Protein AF-A0AAD5QYM1-F1 (afdb_monomer)

Foldseek 3Di:
DDQDKDKDWDWDQDLLATKIKMKIWRDPPDDDVVNCVPPVPQEDEAEDEDPAVQPVVVLVVVQVVVRVVVQVVCVVVVHDDHTYMYMYIGGDPHDDDDPVVVPPVSHDPDDDSPPD

Secondary structure (DSSP, 8-state):
-----EEEEEEEEETTEEEEEEEEES--SS--TTHHHHTGGGEEEEEE--SSTT-HHHHHHHHHHHHHHHHHHHHHHT----EEEEEEEEETTSSPPPHHHHTTS----S------

Mean predicted aligned error: 9.08 Å

Solvent-accessible surface area (backbone atoms only — not comparable to full-atom values): 7218 Å² total; per-residue (Å²): 132,89,77,62,71,46,77,51,78,49,77,44,75,54,95,44,27,63,29,42,36,35,41,34,26,69,75,82,85,76,73,48,82,70,60,54,68,84,55,54,93,42,53,45,80,44,82,43,77,60,92,60,49,66,52,54,67,59,56,50,53,51,44,52,52,51,51,53,54,51,54,56,48,36,65,74,70,68,51,78,86,62,48,56,37,37,36,38,52,35,65,62,90,47,50,89,77,56,70,78,58,68,74,60,78,62,61,57,93,75,78,78,86,76,88,124

Nearest PDB structures (foldseek):
  7ksl-assembly1_F  TM=2.922E-01  e=2.169E+00  Homo sapiens
  8ovg-assembly1_C  TM=2.808E-01  e=3.925E+00  Homo sapiens
  8oka-assembly1_A  TM=2.991E-01  e=8.659E+00  Homo sapiens

InterPro domains:
  IPR019363 Lipid droplet-associated hydrolase [PF10230] (43-110)

Sequence (116 aa):
MLYEINRRVDWVLVGGRWTRVSVIGTDLFNETLDEIRDNIGNRVVILMIPGNPGNDGFYADFGQKILKCLLLRDERVGNRKRHYLFYTVSHLNHVVLPNELKNSGKHRHYGEFLLT

Structure (mmCIF, N/CA/C/O backbone):
data_AF-A0AAD5QYM1-F1
#
_entry.id   AF-A0AAD5QYM1-F1
#
loop_
_atom_site.group_PDB
_atom_site.id
_atom_site.type_symbol
_atom_site.label_atom_id
_atom_site.label_alt_id
_atom_site.label_comp_id
_atom_site.label_asym_id
_atom_site.label_entity_id
_atom_site.label_seq_id
_atom_site.pdbx_PDB_ins_code
_atom_site.Cartn_x
_atom_site.Cartn_y
_atom_site.Cartn_z
_atom_site.occupancy
_atom_site.B_iso_or_equiv
_atom_site.auth_seq_id
_atom_site.auth_comp_id
_atom_site.auth_asym_id
_atom_site.auth_atom_id
_atom_site.pdbx_PDB_model_num
ATOM 1 N N . MET A 1 1 ? -5.184 9.314 21.637 1.00 55.84 1 MET A N 1
ATOM 2 C CA . MET A 1 1 ? -3.821 8.749 21.793 1.00 55.84 1 MET A CA 1
ATOM 3 C C . MET A 1 1 ? -3.007 9.151 20.555 1.00 55.84 1 MET A C 1
ATOM 5 O O . MET A 1 1 ? -3.626 9.336 19.513 1.00 55.84 1 MET A O 1
ATOM 9 N N . LEU A 1 2 ? -1.686 9.383 20.616 1.00 66.00 2 LEU A N 1
ATOM 10 C CA . LEU A 1 2 ? -0.909 9.642 19.387 1.00 66.00 2 LEU A CA 1
ATOM 11 C C . LEU A 1 2 ? -0.594 8.298 18.724 1.00 66.00 2 LEU A C 1
ATOM 13 O O . LEU A 1 2 ? 0.193 7.521 19.251 1.00 66.00 2 LEU A O 1
ATOM 17 N N . TYR A 1 3 ? -1.250 8.015 17.600 1.00 74.38 3 TYR A N 1
ATOM 18 C CA . TYR A 1 3 ? -0.940 6.847 16.784 1.00 74.38 3 TYR A CA 1
ATOM 19 C C . TYR A 1 3 ? 0.355 7.087 16.021 1.00 74.38 3 TYR A C 1
ATOM 21 O O . TYR A 1 3 ? 0.422 7.984 15.175 1.00 74.38 3 TYR A O 1
ATOM 29 N N . GLU A 1 4 ? 1.366 6.274 16.297 1.00 84.88 4 GLU A N 1
ATOM 30 C CA . GLU A 1 4 ? 2.554 6.216 15.461 1.00 84.88 4 GLU A CA 1
ATOM 31 C C . GLU A 1 4 ? 2.199 5.448 14.187 1.00 84.88 4 GLU A C 1
ATOM 33 O O . GLU A 1 4 ? 1.879 4.265 14.230 1.00 84.88 4 GLU A O 1
ATOM 38 N N . ILE A 1 5 ? 2.157 6.148 13.054 1.00 88.19 5 ILE A N 1
ATOM 39 C CA . ILE A 1 5 ? 1.854 5.548 11.755 1.00 88.19 5 ILE A CA 1
ATOM 40 C C . ILE A 1 5 ? 3.148 5.499 10.967 1.00 88.19 5 ILE A C 1
ATOM 42 O O . ILE A 1 5 ? 3.680 6.529 10.551 1.00 88.19 5 ILE A O 1
ATOM 46 N N . ASN A 1 6 ? 3.613 4.282 10.741 1.00 90.06 6 ASN A N 1
ATOM 47 C CA . ASN A 1 6 ? 4.844 3.999 10.040 1.00 90.06 6 ASN A CA 1
ATOM 48 C C . ASN A 1 6 ? 4.569 3.652 8.582 1.00 90.06 6 ASN A C 1
ATOM 50 O O . ASN A 1 6 ? 3.446 3.321 8.194 1.00 90.06 6 ASN A O 1
ATOM 54 N N . ARG A 1 7 ? 5.617 3.744 7.765 1.00 89.88 7 ARG A N 1
ATOM 55 C CA . ARG A 1 7 ? 5.593 3.388 6.350 1.00 89.88 7 ARG A CA 1
ATOM 56 C C . ARG A 1 7 ? 6.744 2.439 6.047 1.00 89.88 7 ARG A C 1
ATOM 58 O O . ARG A 1 7 ? 7.890 2.756 6.346 1.00 89.88 7 ARG A O 1
ATOM 65 N N . ARG A 1 8 ? 6.441 1.330 5.377 1.00 89.31 8 ARG A N 1
ATOM 66 C CA . ARG A 1 8 ? 7.423 0.402 4.807 1.00 89.31 8 ARG A CA 1
ATOM 67 C C . ARG A 1 8 ? 7.252 0.344 3.292 1.00 89.31 8 ARG A C 1
ATOM 69 O O . ARG A 1 8 ? 6.145 0.507 2.769 1.00 89.31 8 ARG A O 1
ATOM 76 N N . VAL A 1 9 ? 8.359 0.179 2.581 1.00 87.94 9 VAL A N 1
ATOM 77 C CA . VAL A 1 9 ? 8.392 0.045 1.124 1.00 87.94 9 VAL A CA 1
ATOM 78 C C . VAL A 1 9 ? 9.187 -1.205 0.805 1.00 87.94 9 VAL A C 1
ATOM 80 O O . VAL A 1 9 ? 10.374 -1.268 1.104 1.00 87.94 9 VAL A O 1
ATOM 83 N N . ASP A 1 10 ? 8.526 -2.154 0.162 1.00 87.38 10 ASP A N 1
ATOM 84 C CA . ASP A 1 10 ? 9.091 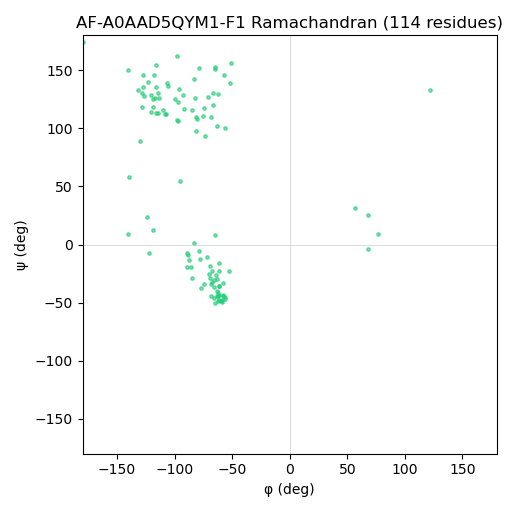-3.427 -0.247 1.00 87.38 10 ASP A CA 1
ATOM 85 C C . ASP A 1 10 ? 9.085 -3.525 -1.780 1.00 87.38 10 ASP A C 1
ATOM 87 O O . ASP A 1 10 ? 8.269 -2.909 -2.476 1.00 87.38 10 ASP A O 1
ATOM 91 N N . TRP A 1 11 ? 10.001 -4.323 -2.318 1.00 86.06 11 TRP A N 1
ATOM 92 C CA . TRP A 1 11 ? 9.997 -4.725 -3.720 1.00 86.06 11 TRP A CA 1
ATOM 93 C C . TRP A 1 11 ? 9.729 -6.218 -3.792 1.00 86.06 11 TRP A C 1
ATOM 95 O O . TRP A 1 11 ? 10.423 -7.010 -3.158 1.00 86.06 11 TRP A O 1
ATOM 105 N N . VAL A 1 12 ? 8.723 -6.604 -4.571 1.00 85.75 12 VAL A N 1
ATOM 106 C CA . VAL A 1 12 ? 8.299 -8.000 -4.715 1.00 85.75 12 VAL A CA 1
ATOM 107 C C . VAL A 1 12 ? 8.243 -8.392 -6.185 1.00 85.75 12 VAL A C 1
ATOM 109 O O . VAL A 1 12 ? 7.927 -7.569 -7.044 1.00 85.75 12 VAL A O 1
ATOM 112 N N . LEU A 1 13 ? 8.564 -9.647 -6.494 1.00 82.88 13 LEU A N 1
ATOM 113 C CA . LEU A 1 13 ? 8.414 -10.187 -7.843 1.00 82.88 13 LEU A CA 1
ATOM 114 C C . LEU A 1 13 ? 6.977 -10.672 -8.036 1.00 82.88 13 LEU A C 1
ATOM 116 O O . LEU A 1 13 ? 6.555 -11.634 -7.404 1.00 82.88 13 LEU A O 1
ATOM 120 N N . VAL A 1 14 ? 6.250 -10.034 -8.950 1.00 79.06 14 VAL A N 1
ATOM 121 C CA . VAL A 1 14 ? 4.901 -10.435 -9.368 1.00 79.06 14 VAL A CA 1
ATOM 122 C C . VAL A 1 14 ? 4.970 -10.763 -10.853 1.00 79.06 14 VAL A C 1
ATOM 124 O O . VAL A 1 14 ? 5.364 -9.914 -11.650 1.00 79.06 14 VAL A O 1
ATOM 127 N N . GLY A 1 15 ? 4.680 -12.008 -11.238 1.00 76.06 15 GLY A N 1
ATOM 128 C CA . GLY A 1 15 ? 4.760 -12.436 -12.644 1.00 76.06 15 GLY A CA 1
ATOM 129 C C . GLY A 1 15 ? 6.139 -12.215 -13.294 1.00 76.06 15 GLY A C 1
ATOM 130 O O . GLY A 1 15 ? 6.225 -11.900 -14.477 1.00 76.06 15 GLY A O 1
ATOM 131 N N . GLY A 1 16 ? 7.231 -12.301 -12.520 1.00 77.19 16 GLY A N 1
ATOM 132 C CA . GLY A 1 16 ? 8.598 -12.034 -13.003 1.00 77.19 16 GLY A CA 1
ATOM 133 C C . GLY A 1 16 ? 8.951 -10.548 -13.164 1.00 77.19 16 GLY A C 1
ATOM 134 O O . GLY A 1 16 ? 10.004 -10.210 -13.709 1.00 77.19 16 GLY A O 1
ATOM 135 N N . ARG A 1 17 ? 8.090 -9.642 -12.692 1.00 77.69 17 ARG A N 1
ATOM 136 C CA . ARG A 1 17 ? 8.314 -8.195 -12.709 1.00 77.69 17 ARG A CA 1
ATOM 137 C C . ARG A 1 17 ? 8.432 -7.672 -11.289 1.00 77.69 17 ARG A C 1
ATOM 139 O O . ARG A 1 17 ? 7.578 -7.944 -10.446 1.00 77.69 17 ARG A O 1
ATOM 146 N N . TRP A 1 18 ? 9.482 -6.898 -11.031 1.00 83.00 18 TRP A N 1
ATOM 147 C CA . TRP A 1 18 ? 9.587 -6.181 -9.771 1.00 83.00 18 TRP A CA 1
ATOM 148 C C . TRP A 1 18 ? 8.422 -5.201 -9.671 1.00 83.00 18 TRP A C 1
ATOM 150 O O . TRP A 1 18 ? 8.120 -4.462 -10.602 1.00 83.00 18 TRP A O 1
ATOM 160 N N . THR A 1 19 ? 7.729 -5.244 -8.551 1.00 83.38 19 THR A N 1
ATOM 161 C CA . THR A 1 19 ? 6.597 -4.385 -8.245 1.00 83.38 19 THR A CA 1
ATOM 162 C C . THR A 1 19 ? 6.892 -3.747 -6.906 1.00 83.38 19 THR A C 1
ATOM 164 O O . THR A 1 19 ? 7.250 -4.433 -5.946 1.00 83.38 19 THR A O 1
ATOM 167 N N . ARG A 1 20 ? 6.793 -2.421 -6.861 1.00 86.12 20 ARG A N 1
ATOM 168 C CA . ARG A 1 20 ? 6.989 -1.676 -5.625 1.00 86.12 20 ARG A CA 1
ATOM 169 C C . ARG A 1 20 ? 5.687 -1.707 -4.846 1.00 86.12 20 ARG A C 1
ATOM 171 O O . ARG A 1 20 ? 4.646 -1.317 -5.374 1.00 86.12 20 ARG A O 1
ATOM 178 N N . VAL A 1 21 ? 5.759 -2.134 -3.597 1.00 88.38 21 VAL A N 1
ATOM 179 C CA . VAL A 1 21 ? 4.626 -2.161 -2.678 1.00 88.38 21 VAL A CA 1
ATOM 180 C C . VAL A 1 21 ? 4.969 -1.267 -1.502 1.00 88.38 21 VAL A C 1
ATOM 182 O O . VAL A 1 21 ? 6.008 -1.435 -0.872 1.00 88.38 21 VAL A O 1
ATOM 185 N N . SER A 1 22 ? 4.119 -0.292 -1.202 1.00 89.44 22 SER A N 1
ATOM 186 C CA . SER A 1 22 ? 4.219 0.459 0.045 1.00 89.44 22 SER A CA 1
ATOM 187 C C . SER A 1 22 ? 3.101 0.041 0.973 1.00 89.44 22 SER A C 1
ATOM 189 O O . SER A 1 22 ? 1.966 -0.089 0.532 1.00 89.44 22 SER A O 1
ATOM 191 N N . VAL A 1 23 ? 3.413 -0.113 2.252 1.00 91.06 23 VAL A N 1
ATOM 192 C CA . VAL A 1 23 ? 2.434 -0.339 3.309 1.00 91.06 23 VAL A CA 1
ATOM 193 C C . VAL A 1 23 ? 2.569 0.742 4.375 1.00 91.06 23 VAL A C 1
ATOM 195 O O . VAL A 1 23 ? 3.677 1.167 4.708 1.00 91.06 23 VAL A O 1
ATOM 198 N N . ILE A 1 24 ? 1.436 1.215 4.885 1.00 92.31 24 ILE A N 1
ATOM 199 C CA . ILE A 1 24 ? 1.338 2.210 5.953 1.00 92.31 24 ILE A CA 1
ATOM 200 C C . ILE A 1 24 ? 0.423 1.639 7.042 1.00 92.31 24 ILE A C 1
ATOM 202 O O . ILE A 1 24 ? -0.622 1.072 6.722 1.00 92.31 24 ILE A O 1
ATOM 206 N N . GLY A 1 25 ? 0.809 1.767 8.313 1.00 90.50 25 GLY A N 1
ATOM 207 C CA . GLY A 1 25 ? 0.079 1.183 9.446 1.00 90.50 25 GLY A CA 1
ATOM 208 C C . GLY A 1 25 ? 0.729 1.491 10.796 1.00 90.50 25 GLY A C 1
ATOM 209 O O . GLY A 1 25 ? 1.800 2.093 10.841 1.00 90.50 25 GLY A O 1
ATOM 210 N N . THR A 1 26 ? 0.081 1.097 11.897 1.00 81.81 26 THR A N 1
ATOM 211 C CA . THR A 1 26 ? 0.558 1.388 13.265 1.00 81.81 26 THR A CA 1
ATOM 212 C C . THR A 1 26 ? 1.559 0.374 13.820 1.00 81.81 26 THR A C 1
ATOM 214 O O . THR A 1 26 ? 2.316 0.721 14.713 1.00 81.81 26 THR A O 1
ATOM 217 N N . ASP A 1 27 ? 1.627 -0.839 13.257 1.00 73.62 27 ASP A N 1
ATOM 218 C CA . ASP A 1 27 ? 2.444 -1.952 13.773 1.00 73.62 27 ASP A CA 1
ATOM 219 C C . ASP A 1 27 ? 3.130 -2.727 12.625 1.00 73.62 27 ASP A C 1
ATOM 221 O O . ASP A 1 27 ? 2.919 -3.917 12.421 1.00 73.62 27 ASP A O 1
ATOM 225 N N . LEU A 1 28 ? 3.939 -2.041 11.808 1.00 71.81 28 LEU A N 1
ATOM 226 C CA . LEU A 1 28 ? 4.545 -2.637 10.600 1.00 71.81 28 LEU A CA 1
ATOM 227 C C . LEU A 1 28 ? 5.775 -3.532 10.854 1.00 71.81 28 LEU A C 1
ATOM 229 O O . LEU A 1 28 ? 6.321 -4.091 9.897 1.00 71.81 28 LEU A O 1
ATOM 233 N N . PHE A 1 29 ? 6.257 -3.617 12.098 1.00 57.81 29 PHE A N 1
ATOM 234 C CA . PHE A 1 29 ? 7.612 -4.094 12.398 1.00 57.81 29 PHE A CA 1
ATOM 235 C C . PHE A 1 29 ? 7.764 -5.605 12.620 1.00 57.81 29 PHE A C 1
ATOM 237 O O . PHE A 1 29 ? 8.874 -6.087 12.433 1.00 57.81 29 PHE A O 1
ATOM 244 N N . ASN A 1 30 ? 6.703 -6.362 12.926 1.00 52.12 30 ASN A N 1
ATOM 245 C CA . ASN A 1 30 ? 6.864 -7.775 13.319 1.00 52.12 30 ASN A CA 1
ATOM 246 C C . ASN A 1 30 ? 6.119 -8.810 12.474 1.00 52.12 30 ASN A C 1
ATOM 248 O O . ASN A 1 30 ? 6.381 -9.996 12.619 1.00 52.12 30 ASN A O 1
ATOM 252 N N . GLU A 1 31 ? 5.258 -8.402 11.548 1.00 52.41 31 GLU A N 1
ATOM 253 C CA . GLU A 1 31 ? 4.375 -9.375 10.909 1.00 52.41 31 GLU A CA 1
ATOM 254 C C . GLU A 1 31 ? 5.078 -10.126 9.773 1.00 52.41 31 GLU A C 1
ATOM 256 O O . GLU A 1 31 ? 5.173 -9.658 8.632 1.00 52.41 31 GLU A O 1
ATOM 261 N N . THR A 1 32 ? 5.563 -11.324 10.092 1.00 51.66 32 THR A N 1
ATOM 262 C CA . THR A 1 32 ? 5.807 -12.368 9.094 1.00 51.66 32 THR A CA 1
ATOM 263 C C . THR A 1 32 ? 4.471 -12.801 8.482 1.00 51.66 32 THR A C 1
ATOM 265 O O . THR A 1 32 ? 3.429 -12.729 9.131 1.00 51.66 32 THR A O 1
ATOM 268 N N . LEU A 1 33 ? 4.475 -13.256 7.220 1.00 50.09 33 LEU A N 1
ATOM 269 C CA . LEU A 1 33 ? 3.268 -13.747 6.525 1.00 50.09 33 LEU A CA 1
ATOM 270 C C . LEU A 1 33 ? 2.506 -14.826 7.322 1.00 50.09 33 LEU A C 1
ATOM 272 O O . LEU A 1 33 ? 1.304 -14.988 7.121 1.00 50.09 33 LEU A O 1
ATOM 276 N N . ASP A 1 34 ? 3.186 -15.522 8.233 1.00 47.16 34 ASP A N 1
ATOM 277 C CA . ASP A 1 34 ? 2.607 -16.546 9.098 1.00 47.16 34 ASP A CA 1
ATOM 278 C C . ASP A 1 34 ? 1.793 -15.954 10.267 1.00 47.16 34 ASP A C 1
ATOM 280 O O . ASP A 1 34 ? 0.693 -16.433 10.533 1.00 47.16 34 ASP A O 1
ATOM 284 N N . GLU A 1 35 ? 2.218 -14.840 10.879 1.00 51.81 35 GLU A N 1
ATOM 285 C CA . GLU A 1 35 ? 1.431 -14.118 11.905 1.00 51.81 35 GLU A CA 1
ATOM 286 C C . GLU A 1 35 ? 0.158 -13.471 11.330 1.00 51.81 35 GLU A C 1
ATOM 288 O O . GLU A 1 35 ? -0.826 -13.234 12.036 1.00 51.81 35 GLU A O 1
ATOM 293 N N . ILE A 1 36 ? 0.144 -13.224 10.015 1.00 54.12 36 ILE A N 1
ATOM 294 C CA . ILE A 1 36 ? -1.019 -12.690 9.299 1.00 54.12 36 ILE A CA 1
ATOM 295 C C . ILE A 1 36 ? -2.193 -13.677 9.334 1.00 54.12 36 ILE A C 1
ATOM 297 O O . ILE A 1 36 ? -3.335 -13.226 9.273 1.00 54.12 36 ILE A O 1
ATOM 301 N N . ARG A 1 37 ? -1.952 -14.993 9.462 1.00 53.91 37 ARG A N 1
ATOM 302 C CA . ARG A 1 37 ? -3.015 -16.015 9.454 1.00 53.91 37 ARG A CA 1
ATOM 303 C C . ARG A 1 37 ? -3.833 -16.078 10.745 1.00 53.91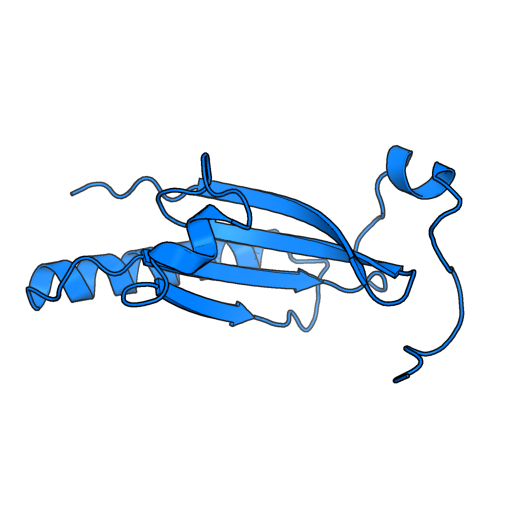 37 ARG A C 1
ATOM 305 O O . ARG A 1 37 ? -5.041 -16.291 10.661 1.00 53.91 37 ARG A O 1
ATOM 312 N N . ASP A 1 38 ? -3.224 -15.826 11.900 1.00 50.59 38 ASP A N 1
ATOM 313 C CA . ASP A 1 38 ? -3.883 -16.016 13.203 1.00 50.59 38 ASP A CA 1
ATOM 314 C C . ASP A 1 38 ? -4.682 -14.789 13.681 1.00 50.59 38 ASP A C 1
ATOM 316 O O . ASP A 1 38 ? -5.515 -14.897 14.580 1.00 50.59 38 ASP A O 1
ATOM 320 N N . ASN A 1 39 ? -4.497 -13.619 13.051 1.00 55.72 39 ASN A N 1
ATOM 321 C CA . ASN A 1 39 ? -5.117 -12.352 13.472 1.00 55.72 39 ASN A CA 1
ATOM 322 C C . ASN A 1 39 ? -5.955 -11.664 12.369 1.00 55.72 39 ASN A C 1
ATOM 324 O O . ASN A 1 39 ? -6.180 -10.450 12.389 1.00 55.72 39 ASN A O 1
ATOM 328 N N . ILE A 1 40 ? -6.441 -12.436 11.386 1.00 60.50 40 ILE A N 1
ATOM 329 C CA . ILE A 1 40 ? -7.213 -11.928 10.231 1.00 60.50 40 ILE A CA 1
ATOM 330 C C . ILE A 1 40 ? -8.484 -11.179 10.672 1.00 60.50 40 ILE A C 1
ATOM 332 O O . ILE A 1 40 ? -8.881 -10.202 10.039 1.00 60.50 40 ILE A O 1
ATOM 336 N N . GLY A 1 41 ? -9.111 -11.599 11.777 1.00 64.44 41 GLY A N 1
ATOM 337 C CA . GLY A 1 41 ? -10.458 -11.160 12.160 1.00 64.44 41 GLY A CA 1
ATOM 338 C C . GLY A 1 41 ? -10.633 -9.658 12.431 1.00 64.44 41 GLY A C 1
ATOM 339 O O . GLY A 1 41 ? -11.748 -9.160 12.307 1.00 64.44 41 GLY A O 1
ATOM 340 N N . ASN A 1 42 ? -9.563 -8.926 12.762 1.00 77.50 42 ASN A N 1
ATOM 341 C CA . ASN A 1 42 ? -9.625 -7.492 13.089 1.00 77.50 42 ASN A CA 1
ATOM 342 C C . ASN A 1 42 ? -8.813 -6.605 12.134 1.00 77.50 42 ASN A C 1
ATOM 344 O O . ASN A 1 42 ? -8.593 -5.426 12.428 1.00 77.5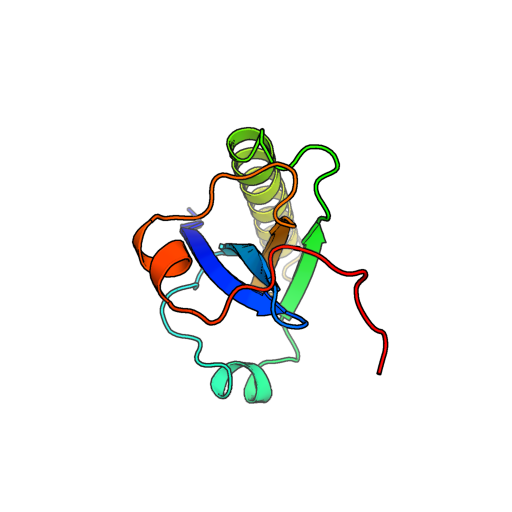0 42 ASN A O 1
ATOM 348 N N . ARG A 1 43 ? -8.361 -7.138 10.995 1.00 82.06 43 ARG A N 1
ATOM 349 C CA . ARG A 1 43 ? -7.555 -6.384 10.034 1.00 82.06 43 ARG A CA 1
ATOM 350 C C . ARG A 1 43 ? -8.405 -5.805 8.914 1.00 82.06 43 ARG A C 1
ATOM 352 O O . ARG A 1 43 ? -9.210 -6.498 8.303 1.00 82.06 43 ARG A O 1
ATOM 359 N N . VAL A 1 44 ? -8.177 -4.535 8.603 1.00 87.62 44 VAL A N 1
ATOM 360 C CA . VAL A 1 44 ? -8.779 -3.858 7.454 1.00 87.62 44 VAL A CA 1
ATOM 361 C C . VAL A 1 44 ? -7.666 -3.461 6.498 1.00 87.62 44 VAL A C 1
ATOM 363 O O . VAL A 1 44 ? -6.831 -2.614 6.816 1.00 87.62 44 VAL A O 1
ATOM 366 N N . VAL A 1 45 ? -7.666 -4.083 5.322 1.00 89.25 45 VAL A N 1
ATOM 367 C CA . VAL A 1 45 ? -6.713 -3.799 4.249 1.00 89.25 45 VAL A CA 1
ATOM 368 C C . VAL A 1 45 ? -7.354 -2.834 3.261 1.00 89.25 45 VAL A C 1
ATOM 370 O O . VAL A 1 45 ? -8.409 -3.112 2.696 1.00 89.25 45 VAL A O 1
ATOM 373 N N . ILE A 1 46 ? -6.700 -1.699 3.046 1.00 92.19 46 ILE A N 1
ATOM 374 C CA . ILE A 1 46 ? -7.084 -0.689 2.065 1.00 92.19 46 ILE A CA 1
ATOM 375 C C . ILE A 1 46 ? -6.062 -0.758 0.940 1.00 92.19 46 ILE A C 1
ATOM 377 O O . ILE A 1 46 ? -4.895 -0.439 1.148 1.00 92.19 46 ILE A O 1
ATOM 381 N N . LEU A 1 47 ? -6.492 -1.186 -0.243 1.00 91.25 47 LEU A N 1
ATOM 382 C CA . LEU A 1 47 ? -5.639 -1.262 -1.422 1.00 91.25 47 LEU A CA 1
ATOM 383 C C . LEU A 1 47 ? -5.875 -0.048 -2.321 1.00 91.25 47 LEU A C 1
ATOM 385 O O . LEU A 1 47 ? -7.000 0.203 -2.749 1.00 91.25 47 LEU A O 1
ATOM 389 N N . MET A 1 48 ? -4.805 0.672 -2.645 1.00 88.94 48 MET A N 1
ATOM 390 C CA . MET A 1 48 ? -4.813 1.777 -3.593 1.00 88.94 48 MET A CA 1
ATOM 391 C C . MET A 1 48 ? -3.925 1.458 -4.796 1.00 88.94 48 MET A C 1
ATOM 393 O O . MET A 1 48 ? -2.734 1.176 -4.656 1.00 88.94 48 MET A O 1
ATOM 397 N N . ILE A 1 49 ? -4.502 1.563 -5.993 1.00 86.12 49 ILE A N 1
ATOM 398 C CA . ILE A 1 49 ? -3.765 1.478 -7.255 1.00 86.12 49 ILE A CA 1
ATOM 399 C C . ILE A 1 49 ? -3.505 2.915 -7.737 1.00 86.12 49 ILE A C 1
ATOM 401 O O . ILE A 1 49 ? -4.446 3.604 -8.137 1.00 86.12 49 ILE A O 1
ATOM 405 N N . PRO A 1 50 ? -2.262 3.417 -7.653 1.00 82.44 50 PRO A N 1
ATOM 406 C CA . PRO A 1 50 ? -1.924 4.763 -8.078 1.00 82.44 50 PRO A CA 1
ATOM 407 C C . PRO A 1 50 ? -1.971 4.881 -9.605 1.00 82.44 50 PRO A C 1
ATOM 409 O O . PRO A 1 50 ? -1.291 4.146 -10.315 1.00 82.44 50 PRO A O 1
ATOM 412 N N . GLY A 1 51 ? -2.729 5.859 -10.111 1.00 79.19 51 GLY A N 1
ATOM 413 C CA . GLY A 1 51 ? -2.748 6.186 -11.542 1.00 79.19 51 GLY A CA 1
ATOM 414 C C . GLY A 1 51 ? -1.445 6.823 -12.046 1.00 79.19 51 GLY A C 1
ATOM 415 O O . GLY A 1 51 ? -1.088 6.639 -13.203 1.00 79.19 51 GLY A O 1
ATOM 416 N N . ASN A 1 52 ? -0.706 7.533 -11.180 1.00 77.38 52 ASN A N 1
ATOM 417 C CA . ASN A 1 52 ? 0.631 8.060 -11.474 1.00 77.38 52 ASN A CA 1
ATOM 418 C C . ASN A 1 52 ? 1.614 7.676 -10.351 1.00 77.38 52 ASN A C 1
ATOM 420 O O . ASN A 1 52 ? 1.802 8.444 -9.404 1.00 77.38 52 ASN A O 1
ATOM 424 N N . PRO A 1 53 ? 2.272 6.511 -10.449 1.00 66.69 53 PRO A N 1
ATOM 425 C CA . PRO A 1 53 ? 3.132 5.973 -9.395 1.00 66.69 53 PRO A CA 1
ATOM 426 C C . PRO A 1 53 ? 4.351 6.835 -9.026 1.00 66.69 53 PRO A C 1
ATOM 428 O O . PRO A 1 53 ? 4.951 6.614 -7.974 1.00 66.69 53 PRO A O 1
ATOM 431 N N . GLY A 1 54 ? 4.723 7.806 -9.870 1.00 68.38 54 GLY A N 1
ATOM 432 C CA . GLY A 1 54 ? 5.828 8.729 -9.607 1.00 68.38 54 GLY A CA 1
ATOM 433 C C . GLY A 1 54 ? 5.545 9.729 -8.479 1.00 68.38 54 GLY A C 1
ATOM 434 O O . GLY A 1 54 ? 6.482 10.268 -7.898 1.00 68.38 54 GLY A O 1
ATOM 435 N N . ASN A 1 55 ? 4.274 9.945 -8.113 1.00 78.44 55 ASN A N 1
ATOM 436 C CA . ASN A 1 55 ? 3.884 10.849 -7.025 1.00 78.44 55 ASN A CA 1
ATOM 437 C C . ASN A 1 55 ? 3.690 10.113 -5.689 1.00 78.44 55 ASN A C 1
ATOM 439 O O . ASN A 1 55 ? 2.647 10.173 -5.039 1.00 78.44 55 ASN A O 1
ATOM 443 N N . ASP A 1 56 ? 4.716 9.379 -5.283 1.00 78.12 56 ASP A N 1
ATOM 444 C CA . ASP A 1 56 ? 4.676 8.513 -4.108 1.00 78.12 56 ASP A CA 1
ATOM 445 C C . ASP A 1 56 ? 4.465 9.276 -2.784 1.00 78.12 56 ASP A C 1
ATOM 447 O O . ASP A 1 56 ? 3.838 8.762 -1.857 1.00 78.12 56 ASP A O 1
ATOM 451 N N . GLY A 1 57 ? 4.930 10.529 -2.711 1.00 85.12 57 GLY A N 1
ATOM 452 C CA . GLY A 1 57 ? 4.720 11.400 -1.552 1.00 85.12 57 GLY A CA 1
ATOM 453 C C . GLY A 1 57 ? 3.243 11.719 -1.307 1.00 85.12 57 GLY A C 1
ATOM 454 O O . GLY A 1 57 ? 2.793 11.673 -0.163 1.00 85.12 57 GLY A O 1
ATOM 455 N N . PHE A 1 58 ? 2.469 11.960 -2.372 1.00 89.31 58 PHE A N 1
ATOM 456 C CA . PHE A 1 58 ? 1.029 12.197 -2.261 1.00 89.31 58 PHE A CA 1
ATOM 457 C C . PHE A 1 58 ? 0.302 10.982 -1.682 1.00 89.31 58 PHE A C 1
ATOM 459 O O . PHE A 1 58 ? -0.480 11.121 -0.746 1.00 89.31 58 PHE A O 1
ATOM 466 N N . TYR A 1 59 ? 0.573 9.782 -2.205 1.00 89.69 59 TYR A N 1
ATOM 467 C CA . TYR A 1 59 ? -0.101 8.573 -1.730 1.00 89.69 59 TYR A CA 1
ATOM 468 C C . TYR A 1 59 ? 0.290 8.215 -0.295 1.00 89.69 59 TYR A C 1
ATOM 470 O O . TYR A 1 59 ? -0.543 7.707 0.454 1.00 89.69 59 TYR A O 1
ATOM 478 N N . ALA A 1 60 ? 1.528 8.521 0.106 1.00 90.12 60 ALA A N 1
ATOM 479 C CA . ALA A 1 60 ? 1.969 8.353 1.482 1.00 90.12 60 ALA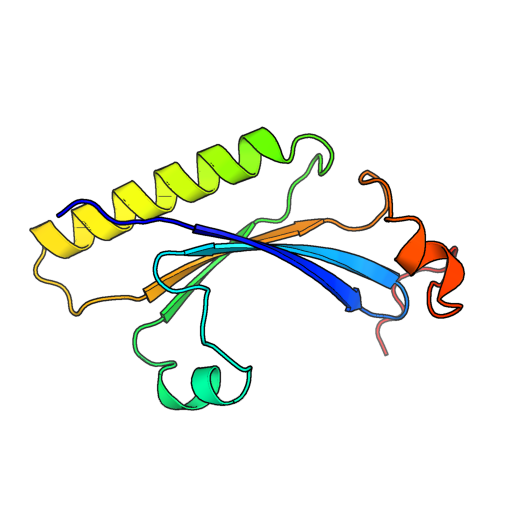 A CA 1
ATOM 480 C C . ALA A 1 60 ? 1.214 9.281 2.448 1.00 90.12 60 ALA A C 1
ATOM 482 O O . ALA A 1 60 ? 0.662 8.808 3.443 1.00 90.12 60 ALA A O 1
ATOM 483 N N . ASP A 1 61 ? 1.136 10.577 2.135 1.00 92.88 61 ASP A N 1
ATOM 484 C CA . ASP A 1 61 ? 0.394 11.556 2.940 1.00 92.88 61 ASP A CA 1
ATOM 485 C C . ASP A 1 61 ? -1.109 11.233 2.986 1.00 92.88 61 ASP A C 1
ATOM 487 O O . ASP A 1 61 ? -1.725 11.220 4.055 1.00 92.88 61 ASP A O 1
ATOM 491 N N . PHE A 1 62 ? -1.693 10.883 1.839 1.00 92.81 62 PHE A N 1
ATOM 492 C CA . PHE A 1 62 ? -3.092 10.479 1.735 1.00 92.81 62 PHE A CA 1
ATOM 493 C C . PHE A 1 62 ? -3.399 9.241 2.586 1.00 92.81 62 PHE A C 1
ATOM 495 O O . PHE A 1 62 ? -4.339 9.260 3.384 1.00 92.81 62 PHE A O 1
ATOM 502 N N . GLY A 1 63 ? -2.578 8.193 2.472 1.00 93.44 63 GLY A N 1
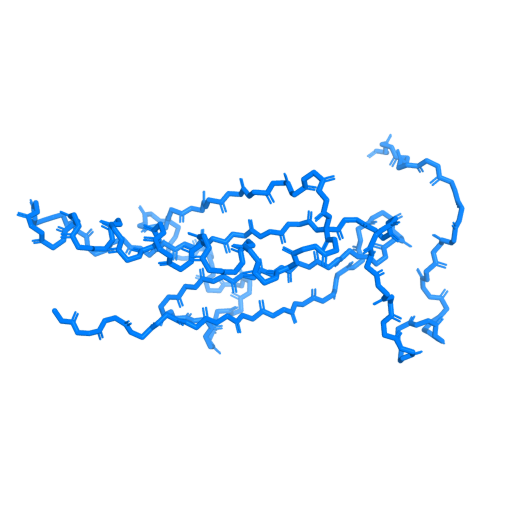ATOM 503 C CA . GLY A 1 63 ? -2.712 6.979 3.272 1.00 93.44 63 GLY A CA 1
ATOM 504 C C . GLY A 1 63 ? -2.628 7.274 4.768 1.00 93.44 63 GLY A C 1
ATOM 505 O O . GLY A 1 63 ? -3.513 6.875 5.522 1.00 93.44 63 GLY A O 1
ATOM 506 N N . GLN A 1 64 ? -1.636 8.058 5.204 1.00 93.56 64 GLN A N 1
ATOM 507 C CA . GLN A 1 64 ? -1.520 8.464 6.609 1.00 93.56 64 GLN A CA 1
ATOM 508 C C . GLN A 1 64 ? -2.759 9.216 7.108 1.00 93.56 64 GLN A C 1
ATOM 510 O O . GLN A 1 64 ? -3.245 8.932 8.204 1.00 93.56 64 GLN A O 1
ATOM 515 N N . LYS A 1 65 ? -3.290 10.162 6.3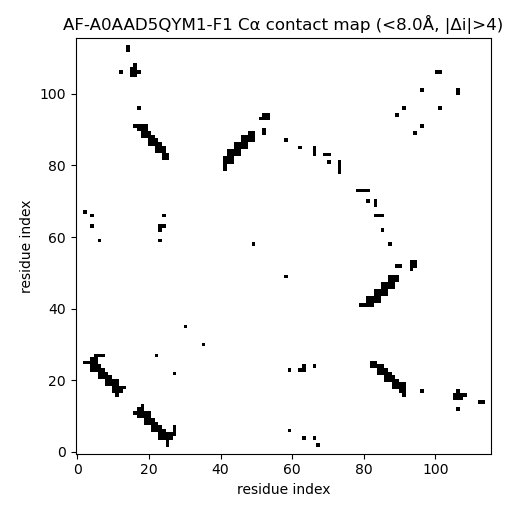25 1.00 94.81 65 LYS A N 1
ATOM 516 C CA . LYS A 1 65 ? -4.497 10.922 6.688 1.00 94.81 65 LYS A CA 1
ATOM 517 C C . LYS A 1 65 ? -5.721 10.018 6.815 1.00 94.81 65 LYS A C 1
ATOM 519 O O . LYS A 1 65 ? -6.445 10.133 7.802 1.00 94.81 65 LYS A O 1
ATOM 524 N N . ILE A 1 66 ? -5.921 9.089 5.878 1.00 94.50 66 ILE A N 1
ATOM 525 C CA . ILE A 1 66 ? -7.008 8.104 5.959 1.00 94.50 66 ILE A CA 1
ATOM 526 C C . ILE A 1 66 ? -6.891 7.270 7.232 1.00 94.50 66 ILE A C 1
ATOM 528 O O . ILE A 1 66 ? -7.866 7.159 7.977 1.00 94.50 66 ILE A O 1
ATOM 532 N N . LE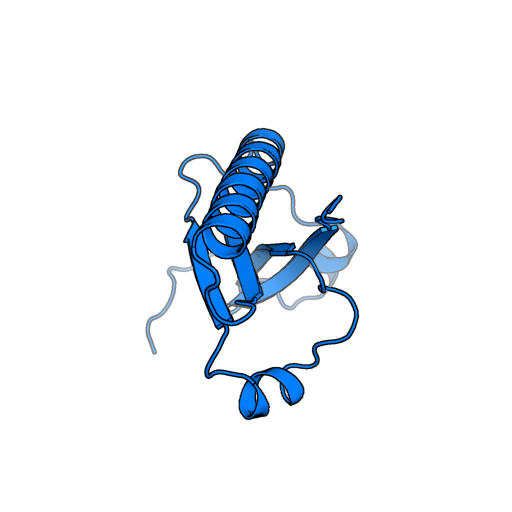U A 1 67 ? -5.709 6.720 7.513 1.00 93.62 67 LEU A N 1
ATOM 533 C CA . LEU A 1 67 ? -5.506 5.875 8.686 1.00 93.62 67 LEU A CA 1
ATOM 534 C C . LEU A 1 67 ? -5.765 6.634 9.990 1.00 93.62 67 LEU A C 1
ATOM 536 O O . LEU A 1 67 ? -6.480 6.125 10.850 1.00 93.62 67 LEU A O 1
ATOM 540 N N . LYS A 1 68 ? -5.280 7.878 10.113 1.00 92.81 68 LYS A N 1
ATOM 541 C CA . LYS A 1 68 ? -5.581 8.741 11.271 1.00 92.81 68 LYS A CA 1
ATOM 542 C C . LYS A 1 68 ? -7.085 8.929 11.457 1.00 92.81 68 LYS A C 1
ATOM 544 O O . LYS A 1 68 ? -7.582 8.773 12.569 1.00 92.81 68 LYS A O 1
ATOM 549 N N . CYS A 1 69 ? -7.817 9.231 10.385 1.00 93.06 69 CYS A N 1
ATOM 550 C CA . CYS A 1 69 ? -9.267 9.415 10.445 1.00 93.06 69 CYS A CA 1
ATOM 551 C C . CYS A 1 69 ? -10.002 8.142 10.890 1.00 93.06 69 CYS A C 1
ATOM 553 O O . CYS A 1 69 ? -10.927 8.223 11.698 1.00 93.06 69 CYS A O 1
ATOM 555 N N . LEU A 1 70 ? -9.596 6.975 10.384 1.00 92.12 70 LEU A N 1
ATOM 556 C CA . LEU A 1 70 ? -10.215 5.692 10.726 1.00 92.12 70 LEU A CA 1
ATOM 557 C C . LEU A 1 70 ? -9.948 5.292 12.179 1.00 92.12 70 LEU A C 1
ATOM 559 O O . LEU A 1 70 ? -10.882 4.922 12.888 1.00 92.12 70 LEU A O 1
ATOM 563 N N . LEU A 1 71 ? -8.706 5.441 12.637 1.00 90.25 71 LEU A N 1
ATOM 564 C CA . LEU A 1 71 ? -8.317 5.158 14.018 1.00 90.25 71 LEU A CA 1
ATOM 565 C C . LEU A 1 71 ? -9.064 6.065 15.007 1.00 90.25 71 LEU A C 1
ATOM 567 O O . LEU A 1 71 ? -9.688 5.573 15.943 1.00 90.25 71 LEU A O 1
ATOM 571 N N . LEU A 1 72 ? -9.104 7.378 14.745 1.00 90.75 72 LEU A N 1
ATOM 572 C CA . LEU A 1 72 ? -9.858 8.334 15.568 1.00 90.75 72 LEU A CA 1
ATOM 573 C C . LEU A 1 72 ? -11.362 8.038 15.585 1.00 90.75 72 LEU A C 1
ATOM 575 O O . LEU A 1 72 ? -12.031 8.258 16.595 1.00 90.75 72 LEU A O 1
ATOM 579 N N . ARG A 1 73 ? -11.924 7.567 14.466 1.00 90.75 73 ARG A N 1
ATOM 580 C CA . ARG A 1 73 ? -13.334 7.172 14.402 1.00 90.75 73 ARG A CA 1
ATOM 581 C C . ARG A 1 73 ? -13.601 5.953 15.279 1.00 90.75 73 ARG A C 1
ATOM 583 O O . ARG A 1 73 ? -14.586 5.962 16.011 1.00 90.75 73 ARG A O 1
ATOM 590 N N . ASP A 1 74 ? -12.754 4.932 15.215 1.00 89.50 74 ASP A N 1
ATOM 591 C CA . ASP A 1 74 ? -12.937 3.726 16.023 1.00 89.50 74 ASP A CA 1
ATOM 592 C C . ASP A 1 74 ? -12.776 3.996 17.525 1.00 89.50 74 ASP A C 1
ATOM 594 O O . ASP A 1 74 ? -13.571 3.459 18.297 1.00 89.50 74 ASP A O 1
ATOM 598 N N . GLU A 1 75 ? -11.851 4.881 17.935 1.00 86.88 75 GLU A N 1
ATOM 599 C CA . GLU A 1 75 ? -11.751 5.341 19.335 1.00 86.88 75 GLU A CA 1
ATOM 600 C C . GLU A 1 75 ? -13.073 5.949 19.820 1.00 86.88 75 GLU A C 1
ATOM 602 O O . GLU A 1 75 ? -13.538 5.631 20.912 1.00 86.88 75 GLU A O 1
ATOM 607 N N . ARG A 1 76 ? -13.707 6.805 19.006 1.00 88.06 76 ARG A N 1
ATOM 608 C CA . ARG A 1 76 ? -14.962 7.485 19.377 1.00 88.06 76 ARG A CA 1
ATOM 609 C C . ARG A 1 76 ? -16.156 6.542 19.472 1.00 88.06 76 ARG A C 1
ATOM 611 O O . ARG A 1 76 ? -17.059 6.792 20.261 1.00 88.06 76 ARG A O 1
ATOM 618 N N . VAL A 1 77 ? -16.192 5.510 18.633 1.00 87.50 77 VAL A N 1
ATOM 619 C CA . VAL A 1 77 ? -17.325 4.573 18.541 1.00 87.50 77 VAL A CA 1
ATOM 620 C C . VAL A 1 77 ? -17.173 3.403 19.526 1.00 87.50 77 VAL A C 1
ATOM 622 O O . VAL A 1 77 ? -18.114 2.642 19.720 1.00 87.50 77 VAL A O 1
ATOM 625 N N . GLY A 1 78 ? -16.013 3.257 20.177 1.00 79.62 78 GLY A N 1
ATOM 626 C CA . GLY A 1 78 ? -15.745 2.135 21.082 1.00 79.62 78 GLY A CA 1
ATOM 627 C C . GLY A 1 78 ? -15.650 0.795 20.348 1.00 79.62 78 GLY A C 1
ATOM 628 O O . GLY A 1 78 ? -15.916 -0.258 20.928 1.00 79.62 78 GLY A O 1
ATOM 629 N N . ASN A 1 79 ? -15.301 0.823 19.057 1.00 73.25 79 ASN A N 1
ATOM 630 C CA . ASN A 1 79 ? -15.109 -0.394 18.276 1.00 73.25 79 ASN A CA 1
ATOM 631 C C . ASN A 1 79 ? -13.917 -1.197 18.817 1.00 73.25 79 ASN A C 1
ATOM 633 O O . ASN A 1 79 ? -12.952 -0.640 19.344 1.00 73.25 79 ASN A O 1
ATOM 637 N N . ARG A 1 80 ? -13.951 -2.524 18.622 1.00 70.44 80 ARG A N 1
ATOM 638 C CA . ARG A 1 80 ? -12.76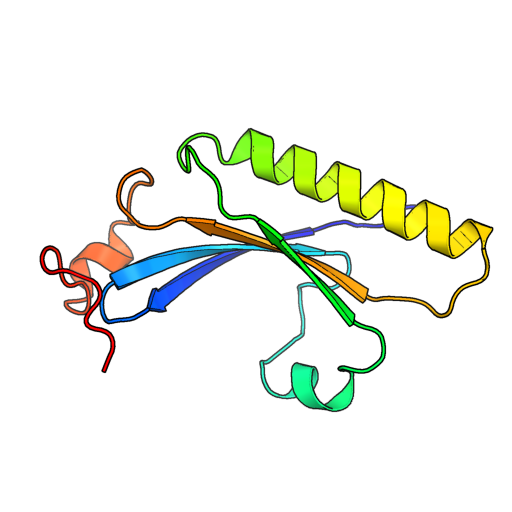7 -3.374 18.827 1.00 70.44 80 ARG A CA 1
ATOM 639 C C . ARG A 1 80 ? -11.594 -2.798 18.032 1.00 70.44 80 ARG A C 1
ATOM 641 O O . ARG A 1 80 ? -11.784 -2.376 16.894 1.00 70.44 80 ARG A O 1
ATOM 648 N N . LYS A 1 81 ? -10.401 -2.798 18.633 1.00 74.44 81 LYS A N 1
ATOM 649 C CA . LYS A 1 81 ? -9.167 -2.259 18.047 1.00 74.44 81 LYS A CA 1
ATOM 650 C C . LYS A 1 81 ? -8.899 -2.940 16.697 1.00 74.44 81 LYS A C 1
ATOM 652 O O . LYS A 1 81 ? -8.462 -4.088 16.656 1.00 74.44 81 LYS A O 1
ATOM 657 N N . ARG A 1 82 ? -9.234 -2.254 15.600 1.00 82.69 82 ARG A N 1
ATOM 658 C CA . ARG A 1 82 ? -8.958 -2.712 14.236 1.00 82.69 82 ARG A CA 1
ATOM 659 C C . ARG A 1 82 ? -7.537 -2.339 13.851 1.00 82.69 82 ARG A C 1
ATOM 661 O O . ARG A 1 82 ? -7.064 -1.249 14.167 1.00 82.69 82 ARG A O 1
ATOM 668 N N . HIS A 1 83 ? -6.891 -3.234 13.122 1.00 85.31 83 HIS A N 1
ATOM 669 C CA . HIS A 1 83 ? -5.578 -3.006 12.539 1.00 85.31 83 HIS A CA 1
ATOM 670 C C . HIS A 1 83 ? -5.766 -2.566 11.092 1.00 85.31 83 HIS A C 1
ATOM 672 O O . HIS A 1 83 ? -6.150 -3.363 10.236 1.00 85.31 83 HIS A O 1
ATOM 678 N N . TYR A 1 84 ? -5.543 -1.284 10.821 1.00 90.00 84 TYR A N 1
ATOM 679 C CA . TYR A 1 84 ? -5.662 -0.741 9.474 1.00 90.00 84 TYR A CA 1
ATOM 680 C C . TYR A 1 84 ? -4.316 -0.773 8.760 1.00 90.00 84 TYR A C 1
ATOM 682 O O . TYR A 1 84 ? -3.329 -0.242 9.269 1.00 90.00 84 TYR A O 1
ATOM 690 N N . LEU A 1 85 ? -4.306 -1.342 7.557 1.00 91.31 85 LEU A N 1
ATOM 691 C CA . LEU A 1 85 ? -3.158 -1.324 6.659 1.00 91.31 85 LEU A CA 1
ATOM 692 C C . LEU A 1 85 ? -3.550 -0.655 5.350 1.00 91.31 85 LEU A C 1
ATOM 694 O O . LEU A 1 85 ? -4.540 -1.028 4.722 1.00 91.31 85 LEU A O 1
ATOM 698 N N . PHE A 1 86 ? -2.753 0.316 4.925 1.00 93.19 86 PHE A N 1
ATOM 699 C CA . PHE A 1 86 ? -2.929 0.999 3.653 1.00 93.19 86 PHE A CA 1
ATOM 700 C C . PHE A 1 86 ? -1.808 0.604 2.699 1.00 93.19 86 PHE A C 1
ATOM 702 O O . PHE A 1 86 ? -0.642 0.904 2.957 1.00 93.19 86 PHE A O 1
ATOM 709 N N . TYR A 1 87 ? -2.167 -0.062 1.605 1.00 91.25 87 TYR A N 1
ATOM 710 C CA . TYR A 1 87 ? -1.245 -0.537 0.585 1.00 91.25 87 TYR A CA 1
ATOM 711 C C . TYR A 1 87 ? -1.321 0.317 -0.672 1.00 91.25 87 TYR A C 1
ATOM 713 O O . TYR A 1 87 ? -2.407 0.588 -1.181 1.00 91.25 87 TYR A O 1
ATOM 721 N N . THR A 1 88 ? -0.162 0.650 -1.229 1.00 89.81 88 THR A N 1
ATOM 722 C CA . THR A 1 88 ? -0.042 1.120 -2.610 1.00 89.81 88 THR A CA 1
ATOM 723 C C . THR A 1 88 ? 0.773 0.126 -3.419 1.00 89.81 88 THR A C 1
ATOM 725 O O . THR A 1 88 ? 1.802 -0.369 -2.954 1.00 89.81 88 THR A O 1
ATOM 728 N N . VAL A 1 89 ? 0.310 -0.180 -4.632 1.00 86.00 89 VAL A N 1
ATOM 729 C CA . VAL A 1 89 ? 0.991 -1.105 -5.547 1.00 86.00 89 VAL A CA 1
ATOM 730 C C . VAL A 1 89 ? 1.330 -0.374 -6.833 1.00 86.00 89 VAL A C 1
ATOM 732 O O . VAL A 1 89 ? 0.446 0.017 -7.586 1.00 86.00 89 VAL A O 1
ATOM 735 N N . SER A 1 90 ? 2.619 -0.209 -7.094 1.00 79.25 90 SER A N 1
ATOM 736 C CA . SER A 1 90 ? 3.133 0.543 -8.233 1.00 79.25 90 SER A CA 1
ATOM 737 C C . SER A 1 90 ? 3.870 -0.394 -9.183 1.00 79.25 90 SER A C 1
ATOM 739 O O . SER A 1 90 ? 4.933 -0.926 -8.849 1.00 79.25 90 SER A O 1
ATOM 741 N N . HIS A 1 91 ? 3.327 -0.585 -10.386 1.00 65.94 91 HIS A N 1
ATOM 742 C CA . HIS A 1 91 ? 4.022 -1.309 -11.450 1.00 65.94 91 HIS A CA 1
ATOM 743 C C . HIS A 1 91 ? 5.078 -0.424 -12.131 1.00 65.94 91 HIS A C 1
ATOM 745 O O . HIS A 1 91 ? 4.965 0.803 -12.176 1.00 65.94 91 HIS A O 1
ATOM 751 N N . LEU A 1 92 ? 6.120 -1.071 -12.658 1.00 59.19 92 LEU A N 1
ATOM 752 C CA . LEU A 1 92 ? 7.404 -0.484 -13.066 1.00 59.19 92 LEU A CA 1
ATOM 753 C C . LEU A 1 92 ? 7.402 0.521 -14.230 1.00 59.19 92 LEU A C 1
ATOM 755 O O . LEU A 1 92 ? 8.472 0.953 -14.645 1.00 59.19 92 LEU A O 1
ATOM 759 N N . ASN A 1 93 ? 6.254 0.969 -14.728 1.00 57.06 93 ASN A N 1
ATOM 760 C CA . ASN A 1 93 ? 6.253 1.946 -15.818 1.00 57.06 93 ASN A CA 1
ATOM 761 C C . ASN A 1 93 ? 6.557 3.383 -15.345 1.00 57.06 93 ASN A C 1
ATOM 763 O O . ASN A 1 93 ? 6.837 4.240 -16.177 1.00 57.06 93 ASN A O 1
ATOM 767 N N . HIS A 1 94 ? 6.542 3.658 -14.031 1.00 58.75 94 HIS A N 1
ATOM 768 C CA . HIS A 1 94 ? 6.669 5.030 -13.503 1.00 58.75 94 HIS A CA 1
ATOM 769 C C . HIS A 1 94 ? 7.530 5.180 -12.235 1.00 58.75 94 HIS A C 1
ATOM 771 O O . HIS A 1 94 ? 7.541 6.252 -11.632 1.00 58.75 94 HIS A O 1
ATOM 777 N N . VAL A 1 95 ? 8.248 4.137 -11.802 1.00 66.62 95 VAL A N 1
ATOM 778 C CA . VAL A 1 95 ? 9.135 4.203 -10.625 1.00 66.62 95 VAL A CA 1
ATOM 779 C C . VAL A 1 95 ? 10.491 3.603 -10.970 1.00 66.62 95 VAL A C 1
ATOM 781 O O . VAL A 1 95 ? 10.560 2.517 -11.539 1.00 66.62 95 VAL A O 1
ATOM 784 N N . VAL A 1 96 ? 11.572 4.295 -10.609 1.00 72.94 96 VAL A N 1
ATOM 785 C CA . VAL A 1 96 ? 12.941 3.824 -10.853 1.00 72.94 96 VAL A CA 1
ATOM 786 C C . VAL A 1 96 ? 13.215 2.574 -10.012 1.00 72.94 96 VAL A C 1
ATOM 788 O O . VAL A 1 96 ? 13.150 2.623 -8.784 1.00 72.94 96 VAL A O 1
ATOM 791 N N . LEU A 1 97 ? 13.535 1.458 -10.675 1.00 78.50 97 LEU A N 1
ATOM 792 C CA . LEU A 1 97 ? 13.996 0.239 -10.009 1.00 78.50 97 LEU A CA 1
ATOM 793 C C . LEU A 1 97 ? 15.373 0.492 -9.355 1.00 78.50 97 LEU A C 1
ATOM 795 O O . LEU A 1 97 ? 16.269 0.987 -10.051 1.00 78.50 97 LEU A O 1
ATOM 799 N N . PRO A 1 98 ? 15.578 0.141 -8.071 1.00 82.56 98 PRO A N 1
ATOM 800 C CA . PRO A 1 98 ? 16.884 0.202 -7.422 1.00 82.56 98 PRO A CA 1
ATOM 801 C C . PRO A 1 98 ? 17.934 -0.627 -8.169 1.00 82.56 98 PRO A C 1
ATOM 803 O O . PRO A 1 98 ? 17.627 -1.669 -8.760 1.00 82.56 98 PRO A O 1
ATOM 806 N N . ASN A 1 99 ? 19.182 -0.160 -8.170 1.00 80.81 99 ASN A N 1
ATOM 807 C CA . ASN A 1 99 ? 20.249 -0.765 -8.971 1.00 80.81 99 ASN A CA 1
ATOM 808 C C . ASN A 1 99 ? 20.592 -2.188 -8.507 1.00 80.81 99 ASN A C 1
ATOM 810 O O . ASN A 1 99 ? 20.922 -3.046 -9.324 1.00 80.81 99 ASN A O 1
ATOM 814 N N . GLU A 1 100 ? 20.427 -2.460 -7.218 1.00 83.38 100 GLU A N 1
ATOM 815 C CA . GLU A 1 100 ? 20.631 -3.765 -6.591 1.00 83.38 100 GLU A CA 1
ATOM 816 C C . GLU A 1 100 ? 19.674 -4.811 -7.179 1.00 83.38 100 GLU A C 1
ATOM 818 O O . GLU A 1 100 ? 20.036 -5.969 -7.382 1.00 83.38 100 GLU A O 1
ATOM 823 N N . LEU A 1 101 ? 18.452 -4.389 -7.519 1.00 79.81 101 LEU A N 1
ATOM 824 C CA . LEU A 1 101 ? 17.420 -5.262 -8.074 1.00 79.81 101 LEU A CA 1
ATOM 825 C C . LEU A 1 101 ? 17.534 -5.421 -9.591 1.00 79.81 101 LEU A C 1
ATOM 827 O O . LEU A 1 101 ? 17.176 -6.483 -10.109 1.00 79.81 101 LEU A O 1
ATOM 831 N N . LYS A 1 102 ? 18.070 -4.420 -10.303 1.00 72.31 102 LYS A N 1
ATOM 832 C CA . LYS A 1 102 ? 18.354 -4.513 -11.749 1.00 72.31 102 LYS A CA 1
ATOM 833 C C . LYS A 1 102 ? 19.304 -5.666 -12.062 1.00 72.31 102 LYS A C 1
ATOM 835 O O . LYS A 1 102 ? 19.050 -6.444 -12.976 1.00 72.31 102 LYS A O 1
ATOM 840 N N . ASN A 1 103 ? 20.345 -5.823 -11.248 1.00 68.88 103 ASN A N 1
ATOM 841 C CA . ASN A 1 103 ? 21.396 -6.818 -11.466 1.00 68.88 103 ASN A CA 1
ATOM 842 C C . ASN A 1 103 ? 21.036 -8.219 -10.949 1.00 68.88 103 ASN A C 1
ATOM 844 O O . ASN A 1 103 ? 21.830 -9.146 -11.065 1.00 68.88 103 ASN A O 1
ATOM 848 N N . SER A 1 104 ? 19.832 -8.402 -10.398 1.00 74.06 104 SER A N 1
ATOM 849 C CA . SER A 1 104 ? 19.403 -9.686 -9.831 1.00 74.06 104 SER A CA 1
ATOM 850 C C . SER A 1 104 ? 19.120 -10.776 -10.874 1.00 74.06 104 SER A C 1
ATOM 852 O O . SER A 1 104 ? 18.887 -11.921 -10.494 1.00 74.06 104 SER A O 1
ATOM 854 N N . GLY A 1 105 ? 19.060 -10.443 -12.171 1.00 66.38 105 GLY A N 1
ATOM 855 C CA . GLY A 1 105 ? 18.731 -11.380 -13.259 1.00 66.38 105 GLY A CA 1
ATOM 856 C C . GLY A 1 105 ? 17.282 -11.897 -13.256 1.00 66.38 105 GLY A C 1
ATOM 857 O O . GLY A 1 105 ? 16.874 -12.606 -14.170 1.00 66.38 105 GLY A O 1
ATOM 858 N N . LYS A 1 106 ? 16.477 -11.529 -12.250 1.00 68.88 106 LYS A N 1
ATOM 859 C CA . LYS A 1 106 ? 15.093 -12.000 -12.058 1.00 68.88 106 LYS A CA 1
ATOM 860 C C . LYS A 1 106 ? 14.041 -11.133 -12.755 1.00 68.88 106 LYS A C 1
ATOM 862 O O . LYS A 1 106 ? 12.863 -11.479 -12.744 1.00 68.88 106 LYS A O 1
ATOM 867 N N . HIS A 1 107 ? 14.442 -9.994 -13.317 1.00 69.31 107 HIS A N 1
ATOM 868 C CA . HIS A 1 107 ? 13.522 -9.013 -13.879 1.00 69.31 107 HIS A CA 1
ATOM 869 C C . HIS A 1 107 ? 13.266 -9.249 -15.373 1.00 69.31 107 HIS A C 1
ATOM 871 O O . HIS A 1 107 ? 14.170 -9.098 -16.193 1.00 69.31 107 HIS A O 1
ATOM 877 N N . ARG A 1 108 ? 12.018 -9.553 -15.748 1.00 66.25 108 ARG A N 1
ATOM 878 C CA . ARG A 1 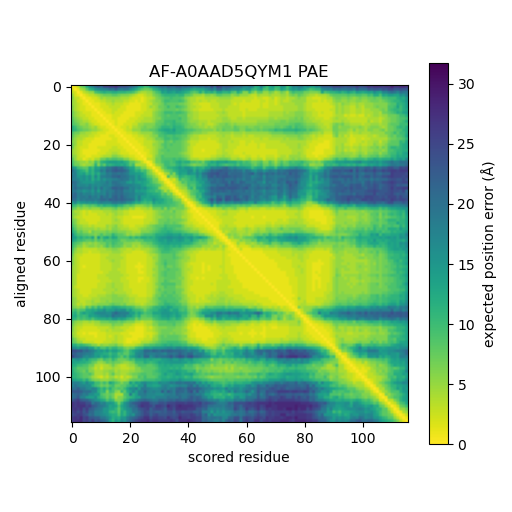108 ? 11.591 -9.553 -17.155 1.00 66.25 108 ARG A CA 1
ATOM 879 C C . ARG A 1 108 ? 11.259 -8.127 -17.602 1.00 66.25 108 ARG A C 1
ATOM 881 O O . ARG A 1 108 ? 10.250 -7.566 -17.180 1.00 66.25 108 ARG A O 1
ATOM 888 N N . HIS A 1 109 ? 12.109 -7.567 -18.465 1.00 58.53 109 HIS A N 1
ATOM 889 C CA . HIS A 1 109 ? 11.983 -6.204 -19.002 1.00 58.53 109 HIS A CA 1
ATOM 890 C C . HIS A 1 109 ? 10.804 -6.017 -19.982 1.00 58.53 109 HIS A C 1
ATOM 892 O O . HIS A 1 109 ? 10.297 -4.907 -20.106 1.00 58.53 109 HIS A O 1
ATOM 898 N N . TYR A 1 110 ? 10.353 -7.084 -20.658 1.00 50.88 110 TYR A N 1
ATOM 899 C CA . TYR A 1 110 ? 9.297 -7.051 -21.683 1.00 50.88 110 TYR A CA 1
ATOM 900 C C . TYR A 1 110 ? 8.360 -8.270 -21.583 1.00 50.88 110 TYR A C 1
ATOM 902 O O . TYR A 1 110 ? 8.785 -9.343 -21.157 1.00 50.88 110 TYR A O 1
ATOM 910 N N . GLY A 1 111 ? 7.090 -8.090 -21.977 1.00 51.41 111 GLY A N 1
ATOM 911 C CA . GLY A 1 111 ? 6.052 -9.137 -22.047 1.00 51.41 111 GLY A CA 1
ATOM 912 C C . GLY A 1 111 ? 4.824 -8.834 -21.188 1.00 51.41 111 GLY A C 1
ATOM 913 O O . GLY A 1 111 ? 4.988 -8.437 -20.045 1.00 51.41 111 GLY A O 1
ATOM 914 N N . GLU A 1 112 ? 3.609 -8.983 -21.713 1.00 52.25 112 GLU A N 1
ATOM 915 C CA . GLU A 1 112 ? 2.354 -8.811 -20.958 1.00 52.25 112 GLU A CA 1
ATOM 916 C C . GLU A 1 112 ? 2.341 -9.634 -19.654 1.00 52.25 112 GLU A C 1
ATOM 918 O O . GLU A 1 112 ? 3.072 -10.620 -19.523 1.00 52.25 112 GLU A O 1
ATOM 923 N N . PHE A 1 113 ? 1.535 -9.229 -18.662 1.00 52.78 113 PHE A N 1
ATOM 924 C CA . PHE A 1 113 ? 1.279 -10.113 -17.522 1.00 52.78 113 PHE A CA 1
ATOM 925 C C . PHE A 1 113 ? 0.557 -11.350 -18.058 1.00 52.78 113 PHE A C 1
ATOM 927 O O . PHE A 1 113 ? -0.629 -11.292 -18.366 1.00 52.78 113 PHE A O 1
ATOM 934 N N . LEU A 1 114 ? 1.291 -12.452 -18.206 1.00 51.09 114 LEU A N 1
ATOM 935 C CA . LEU A 1 114 ? 0.705 -13.733 -18.568 1.00 51.09 114 LEU A CA 1
ATOM 936 C C . LEU A 1 114 ? -0.145 -14.188 -17.381 1.00 51.09 114 LEU A C 1
ATOM 938 O O . LEU A 1 114 ? 0.386 -14.499 -16.315 1.00 51.09 114 LEU A O 1
ATOM 942 N N . LEU A 1 115 ? -1.462 -14.163 -17.562 1.00 42.16 115 LEU A N 1
ATOM 943 C CA . LEU A 1 115 ? -2.409 -14.813 -16.667 1.00 42.16 115 LEU A CA 1
ATOM 944 C C . LEU A 1 115 ? -2.296 -16.318 -16.938 1.00 42.16 115 LEU A C 1
ATOM 946 O O . LEU A 1 115 ? -2.881 -16.815 -17.897 1.00 42.16 115 LEU A O 1
ATOM 950 N N . THR A 1 116 ? -1.456 -17.007 -16.168 1.00 48.84 116 THR A N 1
ATOM 951 C CA . THR A 1 116 ? -1.405 -18.478 -16.127 1.00 48.84 116 THR A CA 1
ATOM 952 C C . THR A 1 116 ? -2.314 -19.004 -15.040 1.00 48.84 116 THR A C 1
ATOM 954 O O . THR A 1 116 ? -2.199 -18.458 -13.916 1.00 48.84 116 THR A O 1
#

Radius of gyration: 16.34 Å; Cα contacts (8 Å, |Δi|>4): 152; chains: 1; bounding box: 39×31×44 Å

Organism: Parelaphostrongylus tenuis (NCBI:txid148309)

pLDDT: mean 76.86, std 14.39, range [42.16, 94.81]